Protein AF-H1SIU7-F1 (afdb_monomer_lite)

Sequence (97 aa):
GEFLMGSDHQLAQANERPAHKVRVHGFWMDRRHVTNAQFATFVRATGYVTTAERKPEWETLRVQLPPGTPRPPDSAMVAGGMVFVGTNRPVPLQDYS

InterPro domains:
  IPR005532 Sulfatase-modifying factor enzyme-like domain [PF03781] (1-59)
  IPR016187 C-type lectin fold [SSF56436] (1-69)
  IPR042095 Sulfatase-modifying factor enzyme superfamily [G3DSA:3.90.1580.10] (1-91)
  IPR051043 Sulfatase Modifying Factor and Kinase [PTHR23150] (1-59)

Organism: NCBI:txid1127483

pLDDT: mean 91.94, std 7.61, range [57.72, 98.44]

Secondary structure (DSSP, 8-state):
-EEEES--STT--GGG-S-EEEE-------SSPPPHHHHHHHHHHH-PPPGGGSPPPHHHHHTTSPTTPPPPPTTTSSTTTTSPPPPSS---TT---

Foldseek 3Di:
DKDWFFDPDPPGDPVSDDTDIDDDDDDDDDPDDQDPVNVVVVCVVPVDDDPLQDQDDQVVVVVVDPPPDDDDDSVCRHRNSPPDDDDPDDDDPPDPD

Structure (mmCIF, N/CA/C/O backbone):
data_AF-H1SIU7-F1
#
_entry.id   AF-H1SIU7-F1
#
loop_
_atom_site.group_PDB
_atom_site.id
_atom_site.type_symbol
_atom_site.label_atom_id
_atom_site.label_alt_id
_atom_site.label_comp_id
_atom_site.label_asym_id
_atom_site.label_entity_id
_atom_site.label_seq_id
_atom_site.pdbx_PDB_ins_code
_atom_site.Cartn_x
_atom_site.Cartn_y
_atom_site.Cartn_z
_atom_site.occupancy
_atom_site.B_iso_or_equiv
_atom_site.auth_seq_id
_atom_site.auth_comp_id
_atom_site.auth_asym_id
_atom_site.auth_atom_id
_atom_site.pdbx_PDB_model_num
ATOM 1 N N . GLY A 1 1 ? 14.247 -13.419 -12.976 1.00 95.12 1 GLY A N 1
ATOM 2 C CA . GLY A 1 1 ? 14.945 -13.152 -14.249 1.00 95.12 1 GLY A CA 1
ATOM 3 C C . GLY A 1 1 ? 15.249 -11.674 -14.364 1.00 95.12 1 GLY A C 1
ATOM 4 O O . GLY A 1 1 ? 15.171 -10.980 -13.357 1.00 95.12 1 GLY A O 1
ATOM 5 N N . GLU A 1 2 ? 15.588 -11.201 -15.559 1.00 97.94 2 GLU A N 1
ATOM 6 C CA . GLU A 1 2 ? 15.749 -9.770 -15.857 1.00 97.94 2 GLU A CA 1
ATOM 7 C C . GLU A 1 2 ? 14.626 -9.282 -16.772 1.00 97.94 2 GLU A C 1
ATOM 9 O O . GLU A 1 2 ? 14.168 -10.031 -17.635 1.00 97.94 2 GLU A O 1
ATOM 14 N N . PHE A 1 3 ? 14.183 -8.043 -16.572 1.00 97.50 3 PHE A N 1
ATOM 15 C CA . PHE A 1 3 ? 13.181 -7.374 -17.404 1.00 97.50 3 PHE A CA 1
ATOM 16 C C . PHE A 1 3 ? 13.398 -5.852 -17.387 1.00 97.50 3 PHE A C 1
ATOM 18 O O . PHE A 1 3 ? 14.206 -5.352 -16.602 1.00 97.50 3 PHE A O 1
ATOM 25 N N . LEU A 1 4 ? 12.703 -5.117 -18.259 1.00 98.06 4 LEU A N 1
ATOM 26 C CA . LEU A 1 4 ? 12.668 -3.653 -18.220 1.00 98.06 4 LEU A CA 1
ATOM 27 C C . LEU A 1 4 ? 11.504 -3.185 -17.339 1.00 98.06 4 LEU A C 1
ATOM 29 O O . LEU A 1 4 ? 10.353 -3.504 -17.627 1.00 98.06 4 LEU A O 1
ATOM 33 N N . MET A 1 5 ? 11.816 -2.448 -16.275 1.00 97.81 5 MET A N 1
ATOM 34 C CA . MET A 1 5 ? 10.849 -1.823 -15.374 1.00 97.81 5 MET A CA 1
ATOM 35 C C . MET A 1 5 ? 10.680 -0.345 -15.729 1.00 97.81 5 MET A C 1
ATOM 37 O O . MET A 1 5 ? 11.661 0.318 -16.059 1.00 97.81 5 MET A O 1
ATOM 41 N N . GLY A 1 6 ? 9.451 0.165 -15.635 1.00 97.12 6 GLY A N 1
ATOM 42 C CA . GLY A 1 6 ? 9.100 1.509 -16.106 1.00 97.12 6 GLY A CA 1
ATOM 43 C C . GLY A 1 6 ? 8.758 1.537 -17.600 1.00 97.12 6 GLY A C 1
ATOM 44 O O . GLY A 1 6 ? 8.566 0.491 -18.222 1.00 97.12 6 GLY A O 1
ATOM 45 N N . SER A 1 7 ? 8.651 2.733 -18.177 1.00 96.88 7 SER A N 1
ATOM 46 C CA . SER A 1 7 ? 8.280 2.942 -19.581 1.00 96.88 7 SER A CA 1
ATOM 47 C C . SER A 1 7 ? 8.923 4.206 -20.145 1.00 96.88 7 SER A C 1
ATOM 49 O O . SER A 1 7 ? 8.919 5.232 -19.481 1.00 96.88 7 SER A O 1
ATOM 51 N N . ASP A 1 8 ? 9.401 4.155 -21.393 1.00 96.56 8 ASP A N 1
ATOM 52 C CA . ASP A 1 8 ? 9.849 5.336 -22.156 1.00 96.56 8 ASP A CA 1
ATOM 53 C C . ASP A 1 8 ? 8.790 5.831 -23.161 1.00 96.56 8 ASP A C 1
ATOM 55 O O . ASP A 1 8 ? 9.031 6.762 -23.935 1.00 96.56 8 ASP A O 1
ATOM 59 N N . HIS A 1 9 ? 7.600 5.215 -23.170 1.00 96.00 9 HIS A N 1
ATOM 60 C CA . HIS A 1 9 ? 6.517 5.583 -24.080 1.00 96.00 9 HIS A CA 1
ATOM 61 C C . HIS A 1 9 ? 6.083 7.037 -23.867 1.00 96.00 9 HIS A C 1
ATOM 63 O O . HIS A 1 9 ? 6.068 7.520 -22.742 1.00 96.00 9 HIS A O 1
ATOM 69 N N . GLN A 1 10 ? 5.651 7.733 -24.923 1.00 92.94 10 GLN A N 1
ATOM 70 C CA . GLN A 1 10 ? 5.293 9.160 -24.862 1.00 92.94 10 GLN A CA 1
ATOM 71 C C . GLN A 1 10 ? 4.191 9.486 -23.839 1.00 92.94 10 GLN A C 1
ATOM 73 O O . GLN A 1 10 ? 4.218 10.558 -23.246 1.00 92.94 10 GLN A O 1
ATOM 78 N N . LEU A 1 11 ? 3.275 8.546 -23.600 1.00 91.81 11 LEU A N 1
ATOM 79 C CA . LEU A 1 11 ? 2.194 8.676 -22.612 1.00 91.81 11 LEU A CA 1
ATOM 80 C C . LEU A 1 11 ? 2.610 8.338 -21.169 1.00 91.81 11 LEU A C 1
ATOM 82 O O . LEU A 1 11 ? 1.791 8.497 -20.271 1.00 91.81 11 LEU A O 1
ATOM 86 N N . ALA A 1 12 ? 3.835 7.852 -20.940 1.00 92.62 12 ALA A N 1
ATOM 87 C CA . ALA A 1 12 ? 4.300 7.521 -19.597 1.00 92.62 12 ALA A CA 1
ATOM 88 C C . ALA A 1 12 ? 4.509 8.793 -18.772 1.00 92.62 12 ALA A C 1
ATOM 90 O O . ALA A 1 12 ? 5.099 9.769 -19.263 1.00 92.62 12 ALA A O 1
ATOM 91 N N . GLN A 1 13 ? 4.060 8.754 -17.521 1.00 90.94 13 GLN A N 1
ATOM 92 C CA . GLN A 1 13 ? 4.251 9.841 -16.565 1.00 90.94 13 GLN A CA 1
ATOM 93 C C . GLN A 1 13 ? 5.728 9.968 -16.170 1.00 90.94 13 GLN A C 1
ATOM 95 O O . GLN A 1 13 ? 6.524 9.043 -16.341 1.00 90.94 13 GLN A O 1
ATOM 100 N N . ALA A 1 14 ? 6.120 11.122 -15.626 1.00 93.31 14 ALA A N 1
ATOM 101 C CA . ALA A 1 14 ? 7.514 11.361 -15.244 1.00 93.31 14 ALA A CA 1
ATOM 102 C C . ALA A 1 14 ? 8.027 10.348 -14.201 1.00 93.31 14 ALA A C 1
ATOM 104 O O . ALA A 1 14 ? 9.177 9.929 -14.277 1.00 93.31 14 ALA A O 1
ATOM 105 N N . ASN A 1 15 ? 7.168 9.913 -13.273 1.00 92.38 15 ASN A N 1
ATOM 106 C CA . ASN A 1 15 ? 7.480 8.910 -12.247 1.00 92.38 15 ASN A CA 1
ATOM 107 C C . ASN A 1 15 ? 7.499 7.459 -12.765 1.00 92.38 15 ASN A C 1
ATOM 109 O O . ASN A 1 15 ? 7.932 6.566 -12.042 1.00 92.38 15 ASN A O 1
ATOM 113 N N . GLU A 1 16 ? 7.041 7.211 -13.992 1.00 95.88 16 GLU A N 1
ATOM 114 C CA . GLU A 1 16 ? 7.093 5.897 -14.649 1.00 95.88 16 GLU A CA 1
ATOM 115 C C . GLU A 1 16 ? 8.346 5.732 -15.530 1.00 95.88 16 GLU A C 1
ATOM 117 O O . GLU A 1 16 ? 8.619 4.634 -16.021 1.00 95.88 16 GLU A O 1
ATOM 122 N N . ARG A 1 17 ? 9.105 6.817 -15.731 1.00 96.12 17 ARG A N 1
ATOM 123 C CA . ARG A 1 17 ? 10.300 6.905 -16.580 1.00 96.12 17 ARG A CA 1
ATOM 124 C C . ARG A 1 17 ? 11.595 6.965 -15.753 1.00 96.12 17 ARG A C 1
ATOM 126 O O . ARG A 1 17 ? 11.575 7.424 -14.613 1.00 96.12 17 ARG A O 1
ATOM 133 N N . PRO A 1 18 ? 12.749 6.639 -16.361 1.00 96.69 18 PRO A N 1
ATOM 134 C CA . PRO A 1 18 ? 12.900 5.932 -17.632 1.00 96.69 18 PRO A CA 1
ATOM 135 C C . PRO A 1 18 ? 12.737 4.418 -17.455 1.00 96.69 18 PRO A C 1
ATOM 137 O O . PRO A 1 18 ? 12.862 3.882 -16.346 1.00 96.69 18 PRO A O 1
ATOM 140 N N . ALA A 1 19 ? 12.531 3.713 -18.564 1.00 97.69 19 ALA A N 1
ATOM 141 C CA . ALA A 1 19 ? 12.633 2.261 -18.551 1.00 97.69 19 ALA A CA 1
ATOM 142 C C . ALA A 1 19 ? 14.082 1.834 -18.240 1.00 97.69 19 ALA A C 1
ATOM 144 O O . ALA A 1 19 ? 15.042 2.333 -18.827 1.00 97.69 19 ALA A O 1
ATOM 145 N N . HIS A 1 20 ? 14.262 0.892 -17.315 1.00 97.38 20 HIS A N 1
ATOM 146 C CA . HIS A 1 20 ? 15.587 0.418 -16.908 1.00 97.38 20 HIS A CA 1
ATOM 147 C C . HIS A 1 20 ? 15.583 -1.075 -16.573 1.00 97.38 20 HIS A C 1
ATOM 149 O O . HIS A 1 20 ? 14.554 -1.659 -16.232 1.00 97.38 20 HIS A O 1
ATOM 155 N N . LYS A 1 21 ? 16.746 -1.728 -16.696 1.00 98.06 21 LYS A N 1
ATOM 156 C CA . LYS A 1 21 ? 16.877 -3.166 -16.427 1.00 98.06 21 LYS A CA 1
ATOM 157 C C . LYS A 1 21 ? 16.819 -3.441 -14.928 1.00 98.06 21 LYS A C 1
ATOM 159 O O . LYS A 1 21 ? 17.591 -2.869 -14.164 1.00 98.06 21 LYS A O 1
ATOM 164 N N . VAL A 1 22 ? 15.960 -4.376 -14.537 1.00 98.25 22 VAL A N 1
ATOM 165 C CA . VAL A 1 22 ? 15.825 -4.861 -13.160 1.00 98.25 22 VAL A CA 1
ATOM 166 C C . VAL A 1 22 ? 15.963 -6.376 -13.139 1.00 98.25 22 VAL A C 1
ATOM 168 O O . VAL A 1 22 ? 15.397 -7.082 -13.977 1.00 98.25 22 VAL A O 1
ATOM 171 N N . ARG A 1 23 ? 16.701 -6.886 -12.148 1.00 98.12 23 ARG A N 1
ATOM 172 C CA . ARG A 1 23 ? 16.842 -8.317 -11.872 1.00 98.12 23 ARG A CA 1
ATOM 173 C C . ARG A 1 23 ? 16.047 -8.690 -10.627 1.00 98.12 23 ARG A C 1
ATOM 175 O O . ARG A 1 23 ? 16.223 -8.086 -9.577 1.00 98.12 23 ARG A O 1
ATOM 182 N N . VAL A 1 24 ? 15.224 -9.728 -10.737 1.00 97.81 24 VAL A N 1
ATOM 183 C CA . VAL A 1 24 ? 14.433 -10.275 -9.623 1.00 97.81 24 VAL A CA 1
ATOM 184 C C . VAL A 1 24 ? 14.725 -11.767 -9.473 1.00 97.81 24 VAL A C 1
ATOM 186 O O . VAL A 1 24 ? 14.849 -12.491 -10.469 1.00 97.81 24 VAL A O 1
ATOM 189 N N . HIS A 1 25 ? 14.849 -12.240 -8.234 1.00 98.31 25 HIS A N 1
ATOM 190 C CA . HIS A 1 25 ? 14.983 -13.666 -7.923 1.00 98.31 25 HIS A CA 1
ATOM 191 C C . HIS A 1 25 ? 13.657 -14.417 -8.130 1.00 98.31 25 HIS A C 1
ATOM 193 O O . HIS A 1 25 ? 12.636 -13.811 -8.439 1.00 98.31 25 HIS A O 1
ATOM 199 N N . GLY A 1 26 ? 13.673 -15.748 -8.017 1.00 98.06 26 GLY A N 1
ATOM 200 C CA . GLY A 1 26 ? 12.437 -16.534 -8.035 1.00 98.06 26 GLY A CA 1
ATOM 201 C C . GLY A 1 26 ? 11.598 -16.250 -6.788 1.00 98.06 26 GLY A C 1
ATOM 202 O O . GLY A 1 26 ? 12.142 -16.211 -5.686 1.00 98.06 26 GLY A O 1
ATOM 203 N N . PHE A 1 27 ? 10.293 -16.046 -6.962 1.00 98.00 27 PHE A N 1
ATOM 204 C CA . PHE A 1 27 ? 9.351 -15.793 -5.873 1.00 98.00 27 PHE A CA 1
ATOM 205 C C . PHE A 1 27 ? 7.947 -16.292 -6.238 1.00 98.00 27 PHE A C 1
ATOM 207 O O . PHE A 1 27 ? 7.654 -16.549 -7.408 1.00 98.00 27 PHE A O 1
ATOM 214 N N . TRP A 1 28 ? 7.089 -16.432 -5.230 1.00 98.19 28 TRP A N 1
ATOM 215 C CA . TRP A 1 28 ? 5.682 -16.787 -5.406 1.00 98.19 28 TRP A CA 1
ATOM 216 C C . TRP A 1 28 ? 4.816 -15.534 -5.487 1.00 98.19 28 TRP A C 1
ATOM 218 O O . TRP A 1 28 ? 5.037 -14.571 -4.757 1.00 98.19 28 TRP A O 1
ATOM 228 N N . MET A 1 29 ? 3.802 -15.572 -6.346 1.00 97.56 29 MET A N 1
ATOM 229 C CA . MET A 1 29 ? 2.787 -14.530 -6.457 1.00 97.56 29 MET A CA 1
ATOM 230 C C . MET A 1 29 ? 1.412 -15.185 -6.547 1.00 97.56 29 MET A C 1
ATOM 232 O O . MET A 1 29 ? 1.229 -16.164 -7.278 1.00 97.56 29 MET A O 1
ATOM 236 N N . ASP A 1 30 ? 0.441 -14.634 -5.825 1.00 97.81 30 ASP A N 1
ATOM 237 C CA . ASP A 1 30 ? -0.940 -15.089 -5.920 1.00 97.81 30 ASP A CA 1
ATOM 238 C C . ASP A 1 30 ? -1.510 -14.818 -7.315 1.00 97.81 30 ASP A C 1
ATOM 240 O O . ASP A 1 30 ? -1.328 -13.757 -7.907 1.00 97.81 30 ASP A O 1
ATOM 244 N N . ARG A 1 31 ? -2.264 -15.786 -7.847 1.00 98.12 31 ARG A N 1
ATOM 245 C CA . ARG A 1 31 ? -2.889 -15.676 -9.181 1.00 98.12 31 ARG A CA 1
ATOM 246 C C . ARG A 1 31 ? -4.084 -14.718 -9.221 1.00 98.12 31 ARG A C 1
ATOM 248 O O . ARG A 1 31 ? -4.605 -14.435 -10.302 1.00 98.12 31 ARG A O 1
ATOM 255 N N . ARG A 1 32 ? -4.595 -14.323 -8.054 1.00 97.81 32 ARG A N 1
ATOM 256 C CA . ARG A 1 32 ? -5.806 -13.520 -7.851 1.00 97.81 32 ARG A CA 1
ATOM 257 C C . ARG A 1 32 ? -5.587 -12.598 -6.655 1.00 97.81 32 ARG A C 1
ATOM 259 O O . ARG A 1 32 ? -4.843 -12.952 -5.749 1.00 97.81 32 ARG A O 1
ATOM 266 N N . HIS A 1 33 ? -6.266 -11.455 -6.640 1.00 98.00 33 HIS A N 1
ATOM 267 C CA . HIS A 1 33 ? -6.288 -10.589 -5.465 1.00 98.00 33 HIS A CA 1
ATOM 268 C C . HIS A 1 33 ? -6.908 -11.297 -4.256 1.00 98.00 33 HIS A C 1
ATOM 270 O O . HIS A 1 33 ? -7.753 -12.185 -4.408 1.00 98.00 33 HIS A O 1
ATOM 276 N N . VAL A 1 34 ? -6.532 -10.841 -3.060 1.00 97.62 34 VAL A N 1
ATOM 277 C CA . VAL A 1 34 ? -7.191 -11.243 -1.818 1.00 97.62 34 VAL A CA 1
ATOM 278 C C . VAL A 1 34 ? -8.650 -10.800 -1.869 1.00 97.62 34 VAL A C 1
ATOM 280 O O . VAL A 1 34 ? -8.964 -9.629 -2.068 1.00 97.62 34 VAL A O 1
ATOM 283 N N . THR A 1 35 ? -9.551 -11.757 -1.702 1.00 98.12 35 THR A N 1
ATOM 284 C CA . THR A 1 35 ? -10.996 -11.519 -1.688 1.00 98.12 35 THR A CA 1
ATOM 285 C C . THR A 1 35 ? -11.479 -11.105 -0.302 1.00 98.12 35 THR A C 1
ATOM 287 O O . THR A 1 35 ? -10.869 -11.444 0.715 1.00 98.12 35 THR A O 1
ATOM 290 N N . ASN A 1 36 ? -12.654 -10.475 -0.243 1.00 98.00 36 ASN A N 1
ATOM 291 C CA . ASN A 1 36 ? -13.316 -10.149 1.024 1.00 98.00 36 ASN A CA 1
ATOM 292 C C . ASN A 1 36 ? -13.499 -11.385 1.920 1.00 98.00 36 ASN A C 1
ATOM 294 O O . ASN A 1 36 ? -13.298 -11.305 3.127 1.00 98.00 36 ASN A O 1
ATOM 298 N N . ALA A 1 37 ? -13.829 -12.547 1.342 1.00 98.38 37 ALA A N 1
ATOM 299 C CA . ALA A 1 37 ? -14.005 -13.786 2.101 1.00 98.38 37 ALA A CA 1
ATOM 300 C C . ALA A 1 37 ? -12.691 -14.285 2.733 1.00 98.38 37 ALA A C 1
ATOM 302 O O . ALA A 1 37 ? -12.678 -14.731 3.885 1.00 98.38 37 ALA A O 1
ATOM 303 N N . GLN A 1 38 ? -11.576 -14.179 2.003 1.00 98.44 38 GLN A N 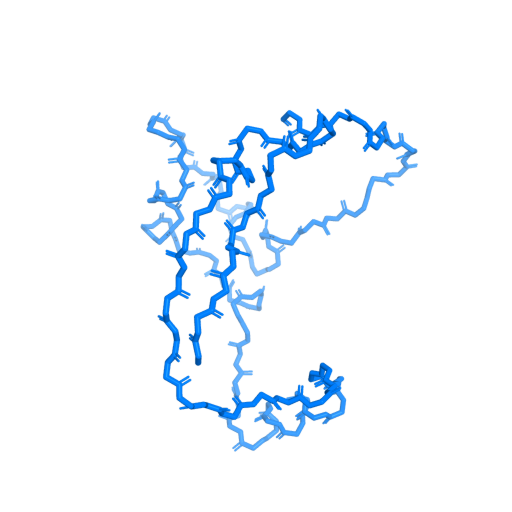1
ATOM 304 C CA . GLN A 1 38 ? -10.248 -14.535 2.510 1.00 98.44 38 GLN A CA 1
ATOM 305 C C . GLN A 1 38 ? -9.800 -13.566 3.607 1.00 98.44 38 GLN A C 1
ATOM 307 O O . GLN A 1 38 ? -9.411 -14.010 4.687 1.00 98.44 38 GLN A O 1
ATOM 312 N N . PHE A 1 39 ? -9.936 -12.256 3.379 1.00 98.19 39 PHE A N 1
ATOM 313 C CA . PHE A 1 39 ? -9.570 -11.253 4.379 1.00 98.19 39 PHE A CA 1
ATOM 314 C C . PHE A 1 39 ? -10.433 -11.362 5.646 1.00 98.19 39 PHE A C 1
ATOM 316 O O . PHE A 1 39 ? -9.911 -11.321 6.757 1.00 98.19 39 PHE A O 1
ATOM 323 N N . ALA A 1 40 ? -11.737 -11.625 5.511 1.00 98.12 40 ALA A N 1
ATOM 324 C CA . ALA A 1 40 ? -12.620 -11.853 6.656 1.00 98.12 40 ALA A CA 1
ATOM 325 C C . ALA A 1 40 ? -12.219 -13.094 7.472 1.00 98.12 40 ALA A C 1
ATOM 327 O O . ALA A 1 40 ? -12.359 -13.110 8.693 1.00 98.12 40 ALA A O 1
ATOM 328 N N . THR A 1 41 ? -11.708 -14.138 6.815 1.00 98.38 41 THR A N 1
ATOM 329 C CA . THR A 1 41 ? -11.185 -15.327 7.504 1.00 98.38 41 THR A CA 1
ATOM 330 C C . THR A 1 41 ? -9.943 -14.987 8.323 1.00 98.38 41 THR A C 1
ATOM 332 O O . THR A 1 41 ? -9.856 -15.387 9.482 1.00 98.38 41 THR A O 1
ATOM 335 N N . PHE A 1 42 ? -9.034 -14.185 7.767 1.00 98.44 42 PHE A N 1
ATOM 336 C CA . PHE A 1 42 ? -7.870 -13.667 8.485 1.00 98.44 42 PHE A CA 1
ATOM 337 C C . PHE A 1 42 ? -8.265 -12.830 9.713 1.00 98.44 42 PHE A C 1
ATOM 339 O O . PHE A 1 42 ? -7.753 -13.075 10.807 1.00 98.44 42 PHE A O 1
ATOM 346 N N . VAL A 1 43 ? -9.217 -11.902 9.568 1.00 98.44 43 VAL A N 1
ATOM 347 C CA . VAL A 1 43 ? -9.701 -11.070 10.684 1.00 98.44 43 VAL A CA 1
ATOM 348 C C . VAL A 1 43 ? -10.309 -11.934 11.788 1.00 98.44 43 VAL A C 1
ATOM 350 O O . VAL A 1 43 ? -9.945 -11.772 12.948 1.00 98.44 43 VAL A O 1
ATOM 353 N N . ARG A 1 44 ? -11.168 -12.909 11.451 1.00 98.31 44 ARG A N 1
ATOM 354 C CA . ARG A 1 44 ? -11.761 -13.816 12.453 1.00 98.31 44 ARG A CA 1
ATOM 355 C C . ARG A 1 44 ? -10.721 -14.661 13.186 1.00 98.31 44 ARG A C 1
ATOM 357 O O . ARG A 1 44 ? -10.897 -14.930 14.366 1.00 98.31 44 ARG A O 1
ATOM 364 N N . ALA A 1 45 ? -9.665 -15.087 12.496 1.00 98.44 45 ALA A N 1
ATOM 365 C CA . ALA A 1 45 ? -8.624 -15.923 13.086 1.00 98.44 45 ALA A CA 1
ATOM 366 C C . ALA A 1 45 ? -7.671 -15.144 14.008 1.00 98.44 45 ALA A C 1
ATOM 368 O O . ALA A 1 45 ? -7.116 -15.723 14.936 1.00 98.44 45 ALA A O 1
ATOM 369 N N . THR A 1 46 ? -7.459 -13.851 13.748 1.00 98.19 46 THR A N 1
ATOM 370 C CA . THR A 1 46 ? -6.418 -13.049 14.418 1.00 98.19 46 THR A CA 1
ATOM 371 C C . THR A 1 46 ? -6.959 -11.926 15.298 1.00 98.19 46 THR A C 1
ATOM 373 O O . THR A 1 46 ? -6.210 -11.365 16.092 1.00 98.19 46 THR A O 1
ATOM 376 N N . GLY A 1 47 ? -8.233 -11.559 15.146 1.00 97.56 47 GLY A N 1
ATOM 377 C CA . GLY A 1 47 ? -8.794 -10.351 15.750 1.00 97.56 47 GLY A CA 1
ATOM 378 C C . GLY A 1 47 ? -8.204 -9.058 15.174 1.00 97.56 47 GLY A C 1
ATOM 379 O O . GLY A 1 47 ? -8.198 -8.034 15.854 1.00 97.56 47 GLY A O 1
ATOM 380 N N . TYR A 1 48 ? -7.657 -9.092 13.954 1.00 97.75 48 TYR A N 1
ATOM 381 C CA . TYR A 1 48 ? -6.972 -7.943 13.366 1.00 97.75 48 TYR A CA 1
ATOM 382 C C . TYR A 1 48 ? -7.911 -6.753 13.129 1.00 97.75 48 TYR A C 1
ATOM 384 O O . TYR A 1 48 ? -8.889 -6.861 12.395 1.00 97.75 48 TYR A O 1
ATOM 392 N N . VAL A 1 49 ? -7.544 -5.602 13.695 1.00 96.06 49 VAL A N 1
ATOM 393 C CA . VAL A 1 49 ? -8.176 -4.297 13.448 1.00 96.06 49 VAL A CA 1
ATOM 394 C C . VAL A 1 49 ? -7.365 -3.557 12.391 1.00 96.06 49 VAL A C 1
ATOM 396 O O . VAL A 1 49 ? -6.172 -3.304 12.611 1.00 96.06 49 VAL A O 1
ATOM 399 N N . THR A 1 50 ? -7.981 -3.205 11.261 1.00 94.25 50 THR A N 1
ATOM 400 C CA . THR A 1 50 ? -7.276 -2.551 10.149 1.00 94.25 50 THR A CA 1
ATOM 401 C C . THR A 1 50 ? -6.811 -1.143 10.506 1.00 94.25 50 THR A C 1
ATOM 403 O O . THR A 1 50 ? -7.322 -0.509 11.427 1.00 94.25 50 THR A O 1
ATOM 406 N N . THR A 1 51 ? -5.850 -0.611 9.750 1.00 91.00 51 THR A N 1
ATOM 407 C CA . THR A 1 51 ? -5.411 0.784 9.903 1.00 91.00 51 THR A CA 1
ATOM 408 C C . THR A 1 51 ? -6.572 1.773 9.762 1.00 91.00 51 THR A C 1
ATOM 410 O O . THR A 1 51 ? -6.607 2.763 10.484 1.00 91.00 51 THR A O 1
ATOM 413 N N . ALA A 1 52 ? -7.544 1.491 8.886 1.00 90.44 52 ALA A N 1
ATOM 414 C CA . ALA A 1 52 ? -8.718 2.340 8.695 1.00 90.44 52 ALA A CA 1
ATOM 415 C C . ALA A 1 52 ? -9.645 2.360 9.922 1.00 90.44 52 ALA A C 1
ATOM 417 O O . ALA A 1 52 ? -10.293 3.367 10.175 1.00 90.44 52 ALA A O 1
ATOM 418 N N . GLU A 1 53 ? -9.688 1.290 10.714 1.00 92.69 53 GLU A N 1
ATOM 419 C CA . GLU A 1 53 ? -10.513 1.202 11.928 1.00 92.69 53 GLU A CA 1
ATOM 420 C C . GLU A 1 53 ? -9.820 1.783 13.171 1.00 92.69 53 GLU A C 1
ATOM 422 O O . GLU A 1 53 ? -10.438 1.925 14.226 1.00 92.69 53 GLU A O 1
ATOM 427 N N . ARG A 1 54 ? -8.534 2.134 13.072 1.00 92.44 54 ARG A N 1
ATOM 428 C CA . ARG A 1 54 ? -7.766 2.724 14.173 1.00 92.44 54 ARG A CA 1
ATOM 429 C C . ARG A 1 54 ? -7.827 4.242 14.118 1.00 92.44 54 ARG A C 1
ATOM 431 O O . ARG A 1 54 ? -7.835 4.842 13.045 1.00 92.44 54 ARG A O 1
ATOM 438 N N . LYS A 1 55 ? -7.795 4.872 15.295 1.00 92.00 55 LYS A N 1
ATOM 439 C CA . LYS A 1 55 ? -7.568 6.315 15.393 1.00 92.00 55 LYS A CA 1
ATOM 440 C C . LYS A 1 55 ? -6.188 6.639 14.794 1.00 92.00 55 LYS A C 1
ATOM 442 O O . LYS A 1 55 ? -5.206 6.054 15.255 1.00 92.00 55 LYS A O 1
ATOM 447 N N . PRO A 1 56 ? -6.089 7.545 13.808 1.00 91.19 56 PRO A N 1
ATOM 448 C CA . PRO A 1 56 ? -4.802 7.948 13.266 1.00 91.19 56 PRO A CA 1
ATOM 449 C C . PRO A 1 56 ? -3.946 8.620 14.341 1.00 91.19 56 PRO A C 1
ATOM 451 O O . PRO A 1 56 ? -4.444 9.394 15.163 1.00 91.19 56 PRO A O 1
ATOM 454 N N . GLU A 1 57 ? -2.648 8.346 14.319 1.00 91.38 57 GLU A N 1
ATOM 455 C CA . GLU A 1 57 ? -1.695 8.927 15.257 1.00 91.38 57 GLU A CA 1
ATOM 456 C C . GLU A 1 57 ? -0.889 10.026 14.558 1.00 91.38 57 GLU A C 1
ATOM 458 O O . GLU A 1 57 ? -0.327 9.806 13.484 1.00 91.38 57 GLU A O 1
ATOM 463 N N . TRP A 1 58 ? -0.840 11.223 15.151 1.00 91.50 58 TRP A N 1
ATOM 464 C CA . TRP A 1 58 ? -0.226 12.398 14.518 1.00 91.50 58 TRP A CA 1
ATOM 465 C C . TRP A 1 58 ? 1.244 12.178 14.146 1.00 91.50 58 TRP A C 1
ATOM 467 O O . TRP A 1 58 ? 1.667 12.553 13.056 1.00 91.50 58 TRP A O 1
ATOM 477 N N . GLU A 1 59 ? 2.004 11.523 15.020 1.00 92.19 59 GLU A N 1
ATOM 478 C CA . GLU A 1 59 ? 3.424 11.248 14.796 1.00 92.19 59 GLU A CA 1
ATOM 479 C C . GLU A 1 59 ? 3.656 10.336 13.584 1.00 92.19 59 GLU A C 1
ATOM 481 O O . GLU A 1 59 ? 4.579 10.560 12.805 1.00 92.19 59 GLU A O 1
ATOM 486 N N . THR A 1 60 ? 2.764 9.367 13.369 1.00 89.38 60 THR A N 1
ATOM 487 C CA . THR A 1 60 ? 2.797 8.469 12.206 1.00 89.38 60 THR A CA 1
ATOM 488 C C . THR A 1 60 ? 2.293 9.152 10.926 1.00 89.38 60 THR A C 1
ATOM 490 O O . THR A 1 60 ? 2.723 8.814 9.822 1.00 89.38 60 THR A O 1
ATOM 493 N N . LEU A 1 61 ? 1.386 10.125 11.047 1.00 89.00 61 LEU A N 1
ATOM 494 C CA . LEU A 1 61 ? 0.849 10.875 9.910 1.00 89.00 61 LEU A CA 1
ATOM 495 C C . LEU A 1 61 ? 1.813 11.939 9.391 1.00 89.00 61 LEU A C 1
ATOM 497 O O . LEU A 1 61 ? 2.025 12.038 8.185 1.00 89.00 61 LEU A O 1
ATOM 501 N N . ARG A 1 62 ? 2.410 12.738 10.282 1.00 91.81 62 ARG A N 1
ATOM 502 C CA . ARG A 1 62 ? 3.192 13.924 9.896 1.00 91.81 62 ARG A CA 1
ATOM 503 C C . ARG A 1 62 ? 4.399 13.612 9.015 1.00 91.81 62 ARG A C 1
ATOM 505 O O . ARG A 1 62 ? 4.830 14.480 8.270 1.00 91.81 62 ARG A O 1
ATOM 512 N N . VAL A 1 63 ? 4.932 12.390 9.082 1.00 92.12 63 VAL A N 1
ATOM 513 C CA . VAL A 1 63 ? 6.066 11.951 8.247 1.00 92.12 63 VAL A CA 1
ATOM 514 C C . VAL A 1 63 ? 5.678 11.709 6.785 1.00 92.12 63 VAL A C 1
ATOM 516 O O . VAL A 1 63 ? 6.553 11.662 5.929 1.00 92.12 63 VAL A O 1
ATOM 519 N N . GLN A 1 64 ? 4.382 11.556 6.497 1.00 89.12 64 GLN A N 1
ATOM 520 C CA . GLN A 1 64 ? 3.835 11.351 5.149 1.00 89.12 64 GLN A CA 1
ATOM 521 C C . GLN A 1 64 ? 3.307 12.655 4.532 1.00 89.12 64 GLN A C 1
ATOM 523 O O . GLN A 1 64 ? 2.910 12.672 3.370 1.00 89.12 64 GLN A O 1
ATOM 528 N N . LEU A 1 65 ? 3.270 13.740 5.312 1.00 89.12 65 LEU A N 1
ATOM 529 C CA . LEU A 1 65 ? 2.731 15.033 4.905 1.00 89.12 65 LEU A CA 1
ATOM 530 C C . LEU A 1 65 ? 3.864 16.001 4.537 1.00 89.12 65 LEU A C 1
ATOM 532 O O . LEU A 1 65 ? 4.977 15.874 5.056 1.00 89.12 65 LEU A O 1
ATOM 536 N N . PRO A 1 66 ? 3.597 17.008 3.686 1.00 92.62 66 PRO A N 1
ATOM 537 C CA . PRO A 1 66 ? 4.558 18.067 3.416 1.00 92.62 66 PRO A CA 1
ATOM 538 C C . PRO A 1 66 ? 5.046 18.748 4.710 1.00 92.62 66 PRO A C 1
ATOM 540 O O . PRO A 1 66 ? 4.253 18.938 5.646 1.00 92.62 66 PRO A O 1
ATOM 543 N N . PRO A 1 67 ? 6.323 19.168 4.778 1.00 91.19 67 PRO A N 1
ATOM 544 C CA . PRO A 1 67 ? 6.844 19.911 5.920 1.00 91.19 67 PRO A CA 1
ATOM 545 C C . PRO A 1 67 ? 6.002 21.157 6.229 1.00 91.19 67 PRO A C 1
ATOM 547 O O . PRO A 1 67 ? 5.620 21.896 5.327 1.00 91.19 67 PRO A O 1
ATOM 550 N N . GLY A 1 68 ? 5.724 21.400 7.513 1.00 91.00 68 GLY A N 1
ATOM 551 C CA . GLY A 1 68 ? 4.925 22.549 7.961 1.00 91.00 68 GLY A CA 1
ATOM 552 C C . GLY A 1 68 ? 3.407 22.335 7.948 1.00 91.00 68 GLY A C 1
ATOM 553 O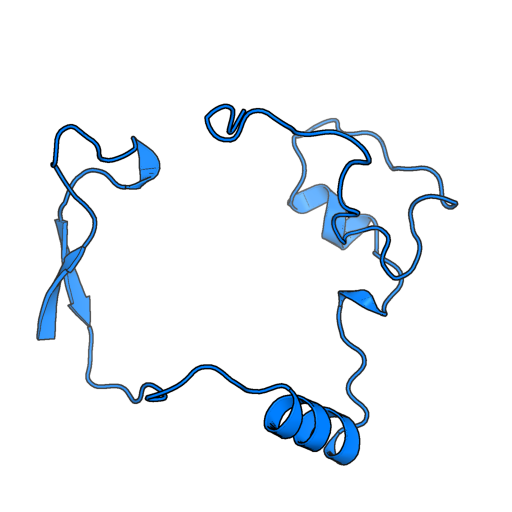 O . GLY A 1 68 ? 2.675 23.246 8.329 1.00 91.00 68 GLY A O 1
ATOM 554 N N . THR A 1 69 ? 2.922 21.147 7.572 1.00 91.69 69 THR A N 1
ATOM 555 C CA . THR A 1 69 ? 1.491 20.822 7.668 1.00 91.69 69 THR A CA 1
ATOM 556 C C . THR A 1 69 ? 1.028 20.889 9.133 1.00 91.69 69 THR A C 1
ATOM 558 O O . THR A 1 69 ? 1.600 20.189 9.977 1.00 91.69 69 THR A O 1
ATOM 561 N N . PRO A 1 70 ? 0.020 21.715 9.476 1.00 93.06 70 PRO A N 1
ATOM 562 C CA . PRO A 1 70 ? -0.477 21.806 10.842 1.00 93.06 70 PRO A CA 1
ATOM 563 C C . PRO A 1 70 ? -1.196 20.518 11.249 1.00 93.06 70 PRO A C 1
ATOM 565 O O . PRO A 1 70 ? -1.805 19.834 10.424 1.00 93.06 70 PRO A O 1
ATOM 568 N N . ARG A 1 71 ? -1.162 20.204 12.548 1.00 92.56 71 ARG A N 1
ATOM 569 C CA . ARG A 1 71 ? -1.894 19.056 13.087 1.00 92.56 71 ARG A CA 1
ATOM 570 C C . ARG A 1 71 ? -3.408 19.256 12.888 1.00 92.56 71 ARG A C 1
ATOM 572 O O . ARG A 1 71 ? -3.924 20.286 13.328 1.00 92.56 71 ARG A O 1
ATOM 579 N N . PRO A 1 72 ? -4.127 18.284 12.294 1.00 90.12 72 PRO A N 1
ATOM 580 C CA . PRO A 1 72 ? -5.580 18.346 12.180 1.00 90.12 72 PRO A CA 1
ATOM 581 C C . PRO A 1 72 ? -6.263 18.395 13.556 1.00 90.12 72 PRO A C 1
ATOM 583 O O . PRO A 1 72 ? -5.729 17.842 14.525 1.00 90.12 72 PRO A O 1
ATOM 586 N N . PRO A 1 73 ? -7.457 19.004 13.662 1.00 92.50 73 PRO A N 1
ATOM 587 C CA . PRO A 1 73 ? -8.231 18.971 14.896 1.00 92.50 73 PRO A CA 1
ATOM 588 C C . PRO A 1 73 ? -8.596 17.530 15.267 1.00 92.50 73 PRO A C 1
ATOM 590 O O . PRO A 1 73 ? -8.785 16.678 14.398 1.00 92.50 73 PRO A O 1
ATOM 593 N N . ASP A 1 74 ? -8.765 17.255 16.561 1.00 89.06 74 ASP A N 1
ATOM 594 C CA . ASP A 1 74 ? -9.052 15.895 17.036 1.00 89.06 74 ASP A CA 1
ATOM 595 C C . ASP A 1 74 ? -10.369 15.322 16.477 1.00 89.06 74 ASP A C 1
ATOM 597 O O . ASP A 1 74 ? -10.494 14.107 16.345 1.00 89.06 74 ASP A O 1
ATOM 601 N N . SER A 1 75 ? -11.318 16.178 16.077 1.00 91.25 75 SER A N 1
ATOM 602 C CA . SER A 1 75 ? -12.556 15.780 15.391 1.00 91.25 75 SER A CA 1
ATOM 603 C C . SER A 1 75 ? -12.327 15.179 13.999 1.00 91.25 75 SER A C 1
ATOM 605 O O . SER A 1 75 ? -13.151 14.394 13.540 1.00 91.25 75 SER A O 1
ATOM 607 N N . ALA A 1 76 ? -11.217 15.520 13.338 1.00 87.50 76 ALA A N 1
ATOM 608 C CA . ALA A 1 76 ? -10.796 14.923 12.071 1.00 87.50 76 ALA A CA 1
ATOM 609 C C . ALA A 1 76 ? -9.898 13.687 12.279 1.00 87.50 76 ALA A C 1
ATOM 611 O O . ALA A 1 76 ? -9.762 12.850 11.390 1.00 87.50 76 ALA A O 1
ATOM 612 N N . MET A 1 77 ? -9.306 13.541 13.467 1.00 89.69 77 MET A N 1
ATOM 613 C CA . MET A 1 77 ? -8.419 12.435 13.834 1.00 89.69 77 MET A CA 1
ATOM 614 C C . MET A 1 77 ? -9.224 11.264 14.407 1.00 89.69 77 MET A C 1
ATOM 616 O O . MET A 1 77 ? -9.040 10.874 15.559 1.00 89.69 77 MET A O 1
ATOM 620 N N . VAL A 1 78 ? -10.137 10.708 13.613 1.00 91.44 78 VAL A N 1
ATOM 621 C CA . VAL A 1 78 ? -11.019 9.589 13.993 1.00 91.44 78 VAL A CA 1
ATOM 622 C C . VAL A 1 78 ? -10.753 8.355 13.132 1.00 91.44 78 VAL A C 1
ATOM 624 O O . VAL A 1 78 ? -10.160 8.460 12.058 1.00 91.44 78 VAL A O 1
ATOM 627 N N . ALA A 1 79 ? -11.185 7.176 13.591 1.00 90.81 79 ALA A N 1
ATOM 628 C CA . ALA A 1 79 ? -11.195 5.979 12.749 1.00 90.81 79 ALA A CA 1
ATOM 629 C C . ALA A 1 79 ? -11.968 6.265 11.449 1.00 90.81 79 ALA A C 1
ATOM 631 O O . ALA A 1 79 ? -13.018 6.904 11.471 1.00 90.81 79 ALA A O 1
ATOM 632 N N . GLY A 1 80 ? -11.413 5.854 10.314 1.00 84.88 80 GLY A N 1
ATOM 633 C CA . GLY A 1 80 ? -11.926 6.181 8.985 1.00 84.88 80 GLY A CA 1
ATOM 634 C C . GLY A 1 80 ? -11.603 7.601 8.504 1.00 84.88 80 GLY A C 1
ATOM 635 O O . GLY A 1 80 ? -11.865 7.913 7.351 1.00 84.88 80 GLY A O 1
ATOM 636 N N . GLY A 1 81 ? -10.965 8.458 9.307 1.00 85.19 81 GLY A N 1
ATOM 637 C CA . GLY A 1 81 ? -10.611 9.824 8.890 1.00 85.19 81 GLY A CA 1
ATOM 638 C C . GLY A 1 81 ? -9.614 9.894 7.723 1.00 85.19 81 GLY A C 1
ATOM 639 O O . GLY A 1 81 ? -9.489 10.933 7.086 1.00 85.19 81 GLY A O 1
ATOM 640 N N . MET A 1 82 ? -8.922 8.786 7.425 1.00 80.62 82 MET A N 1
ATOM 641 C CA . MET A 1 82 ? -7.981 8.659 6.303 1.00 80.62 82 MET A CA 1
ATOM 642 C C . MET A 1 82 ? -8.588 8.011 5.049 1.00 80.62 82 MET A C 1
ATOM 644 O O . MET A 1 82 ? -7.866 7.807 4.074 1.00 80.62 82 MET A O 1
ATOM 648 N N . VAL A 1 83 ? -9.870 7.626 5.058 1.00 81.38 83 VAL A N 1
ATOM 649 C CA . VAL A 1 83 ? -10.504 7.062 3.858 1.00 81.38 83 VAL A CA 1
ATOM 650 C C . VAL A 1 83 ? -11.169 8.155 3.028 1.00 81.38 83 VAL A C 1
ATOM 652 O O . VAL A 1 83 ? -11.767 9.089 3.559 1.00 81.38 83 VAL A O 1
ATOM 655 N N . PHE A 1 84 ? -11.086 8.025 1.705 1.00 77.12 84 PHE A N 1
ATOM 656 C CA . PHE A 1 84 ? -11.812 8.903 0.796 1.00 77.12 84 PHE A CA 1
ATOM 657 C C . PHE A 1 84 ? -13.315 8.648 0.902 1.00 77.12 84 PHE A C 1
ATOM 659 O O . PHE A 1 84 ? -13.783 7.520 0.737 1.00 77.12 84 PHE A O 1
ATOM 666 N N . VAL A 1 85 ? -14.073 9.720 1.112 1.00 75.25 85 VAL A N 1
ATOM 667 C CA . VAL A 1 85 ? -15.522 9.727 0.921 1.00 75.25 85 VAL A CA 1
ATOM 668 C C . VAL A 1 85 ? -15.789 10.301 -0.463 1.00 75.25 85 VAL A C 1
ATOM 670 O O . VAL A 1 85 ? -15.292 11.378 -0.795 1.00 75.25 85 VAL A O 1
ATOM 673 N N . GLY A 1 86 ? -16.537 9.563 -1.284 1.00 77.12 86 GLY A N 1
ATOM 674 C CA . GLY A 1 86 ? -16.867 9.995 -2.640 1.00 77.12 86 GLY A CA 1
ATOM 675 C C . GLY A 1 86 ? -17.529 11.375 -2.653 1.00 77.12 86 GLY A C 1
ATOM 676 O O . GLY A 1 86 ? -18.320 11.713 -1.770 1.00 77.12 86 GLY A O 1
ATOM 677 N N . THR A 1 87 ? -17.208 12.179 -3.663 1.00 80.19 87 THR A N 1
ATOM 678 C CA . THR A 1 87 ? -17.825 13.492 -3.856 1.00 80.19 87 THR A CA 1
ATOM 679 C C . THR A 1 87 ? -19.287 13.342 -4.273 1.00 80.19 87 THR A C 1
ATOM 681 O O . THR A 1 87 ? -19.651 12.448 -5.033 1.00 80.19 87 THR A O 1
ATOM 684 N N . ASN A 1 88 ? -20.144 14.267 -3.840 1.00 89.56 88 ASN A N 1
ATOM 685 C CA . ASN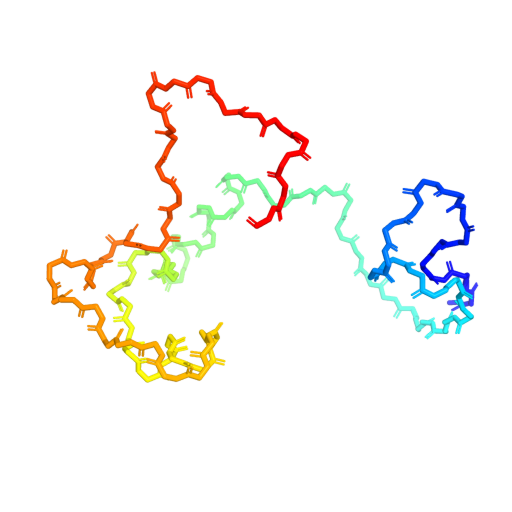 A 1 88 ? -21.551 14.328 -4.265 1.00 89.56 88 ASN A CA 1
ATOM 686 C C . ASN A 1 88 ? -21.743 14.848 -5.706 1.00 89.56 88 ASN A C 1
ATOM 688 O O . ASN A 1 88 ? -22.873 15.015 -6.161 1.00 89.56 88 ASN A O 1
ATOM 692 N N . ARG A 1 89 ? -20.646 15.140 -6.410 1.00 89.06 89 ARG A N 1
ATOM 693 C CA . ARG A 1 89 ? -20.609 15.666 -7.775 1.00 89.06 89 ARG A CA 1
ATOM 694 C C . ARG A 1 89 ? -19.480 15.003 -8.570 1.00 89.06 89 ARG A C 1
ATOM 696 O O . ARG A 1 89 ? -18.492 14.596 -7.952 1.00 89.06 89 ARG A O 1
ATOM 703 N N . PRO A 1 90 ? -19.583 14.932 -9.908 1.00 87.00 90 PRO A N 1
ATOM 704 C CA . PRO A 1 90 ? -18.484 14.486 -10.756 1.00 87.00 90 PRO A CA 1
ATOM 705 C C . PRO A 1 90 ? -17.233 15.345 -10.547 1.00 87.00 90 PRO A C 1
ATOM 707 O O . PRO A 1 90 ? -17.330 16.569 -10.431 1.00 87.00 90 PRO A O 1
ATOM 710 N N . VAL A 1 91 ? -16.070 14.700 -10.518 1.00 84.25 91 VAL A N 1
ATOM 711 C CA . VAL A 1 91 ? -14.757 15.354 -10.480 1.00 84.25 91 VAL A CA 1
ATOM 712 C C . VAL A 1 91 ? -14.011 15.079 -11.790 1.00 84.25 91 VAL A C 1
ATOM 714 O O . VAL A 1 91 ? -14.171 13.987 -12.344 1.00 84.25 91 VAL A O 1
ATOM 717 N N . PRO A 1 92 ? -13.235 16.041 -12.322 1.00 85.00 92 PRO A N 1
ATOM 718 C CA . PRO A 1 92 ? -12.389 15.803 -13.489 1.00 85.00 92 PRO A CA 1
ATOM 719 C C . PRO A 1 92 ? -11.418 14.647 -13.221 1.00 85.00 92 PRO A C 1
ATOM 721 O O . PRO 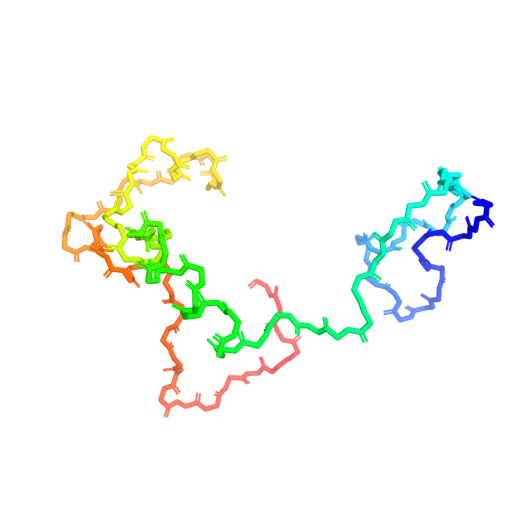A 1 92 ? -10.678 14.679 -12.246 1.00 85.00 92 PRO A O 1
ATOM 724 N N . LEU A 1 93 ? -11.413 13.623 -14.078 1.00 82.56 93 LEU A N 1
ATOM 725 C CA . LEU A 1 93 ? -10.558 12.437 -13.900 1.00 82.56 93 LEU A CA 1
ATOM 726 C C . LEU A 1 93 ? -9.153 12.619 -14.490 1.00 82.56 93 LEU A C 1
ATOM 728 O O . LEU A 1 93 ? -8.338 11.706 -14.421 1.00 82.56 93 LEU A O 1
ATOM 732 N N . GLN A 1 94 ? -8.898 13.769 -15.116 1.00 81.19 94 GLN A N 1
ATOM 733 C CA . GLN A 1 94 ? -7.628 14.136 -15.745 1.00 81.19 94 GLN A CA 1
ATOM 734 C C . GLN A 1 94 ? -6.823 15.132 -14.899 1.00 81.19 94 GLN A C 1
ATOM 736 O O . GLN A 1 94 ? -5.773 15.596 -15.337 1.00 81.19 94 GLN A O 1
ATOM 741 N N . ASP A 1 95 ? -7.333 15.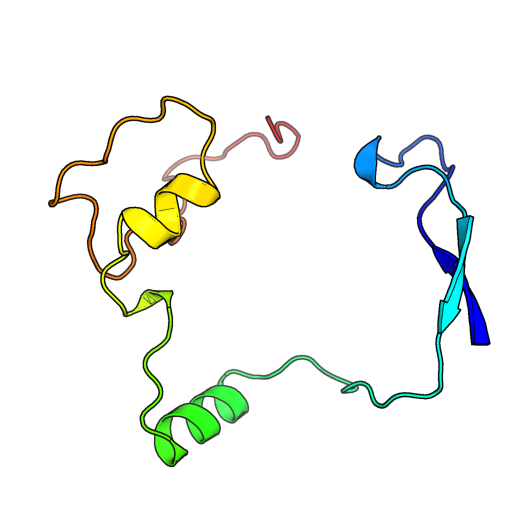474 -13.715 1.00 71.38 95 ASP A N 1
ATOM 742 C CA . ASP A 1 95 ? -6.686 16.349 -12.748 1.00 71.38 95 ASP A CA 1
ATOM 743 C C . ASP A 1 95 ? -6.204 15.496 -11.568 1.00 71.38 95 ASP A C 1
ATOM 745 O O . ASP A 1 95 ? -6.995 15.069 -10.728 1.00 71.38 95 ASP A O 1
ATOM 749 N N . TYR A 1 96 ? -4.910 15.172 -11.576 1.00 60.84 96 TYR A N 1
ATOM 750 C CA . TYR A 1 96 ? -4.239 14.329 -10.575 1.00 60.84 96 TYR A CA 1
ATOM 751 C C . TYR A 1 96 ? -3.338 15.160 -9.637 1.00 60.84 96 TYR A C 1
ATOM 753 O O . TYR A 1 96 ? -2.423 14.603 -9.026 1.00 60.84 96 TYR A O 1
ATOM 761 N N . SER A 1 97 ? -3.559 16.483 -9.607 1.00 57.72 97 SER A N 1
ATOM 762 C CA . SER A 1 97 ? -2.793 17.485 -8.848 1.00 57.72 97 SER A CA 1
ATOM 763 C C . SER A 1 97 ? -2.949 17.352 -7.336 1.00 57.72 97 SER A C 1
ATOM 765 O O . SER A 1 97 ? -4.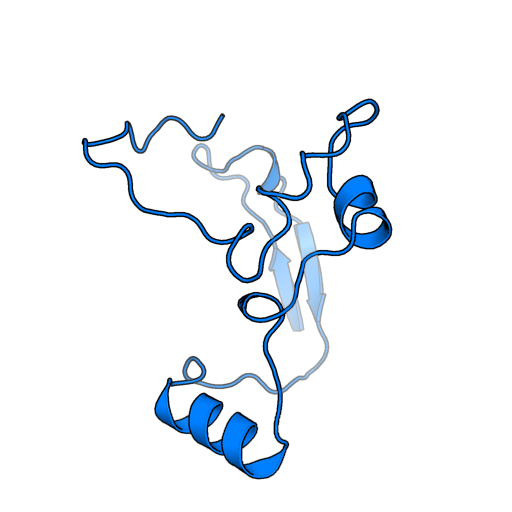070 17.032 -6.879 1.00 57.72 97 SER A O 1
#

Radius of gyration: 19.74 Å; chains: 1; bounding box: 38×39×42 Å